Protein AF-A0AA86UU98-F1 (afdb_monomer)

Sequence (161 aa):
MKQIMFSNLSQLEKCIISNITTLQANIQSNMRTSETNILQRTQNDIYTMRSQIQRDIYRYEQQIRIINEQFACTRVAGYVFKEGKCEQQLCPVQGQFVINGVCQCVWLNAIVQNKTCACPSNARLLNSICVCVIEEQIIQNGVCECINGGVLQGNRCVPKP

Radius of gyration: 43.72 Å; Cα contacts (8 Å, |Δi|>4): 176; chains: 1; bounding box: 81×41×120 Å

Structure (mmCIF, N/CA/C/O backbone):
data_AF-A0AA86UU98-F1
#
_entry.id   AF-A0AA86UU98-F1
#
loop_
_atom_site.group_PDB
_atom_site.id
_atom_site.type_symbol
_atom_site.label_atom_id
_atom_site.label_alt_id
_atom_site.label_comp_id
_atom_site.label_asym_id
_atom_site.label_entity_id
_atom_site.label_seq_id
_atom_site.pdbx_PDB_ins_code
_atom_site.Cartn_x
_atom_site.Cartn_y
_atom_site.Cartn_z
_atom_site.occupancy
_atom_site.B_iso_or_equiv
_atom_site.auth_seq_id
_atom_site.auth_comp_id
_atom_site.auth_asym_id
_atom_site.auth_atom_id
_atom_site.pdbx_PDB_model_num
ATOM 1 N N . MET A 1 1 ? -46.248 18.620 87.247 1.00 60.59 1 MET A N 1
ATOM 2 C CA . MET A 1 1 ? -45.367 19.253 86.231 1.00 60.59 1 MET A CA 1
ATOM 3 C C . MET A 1 1 ? -44.276 18.334 85.672 1.00 60.59 1 MET A C 1
ATOM 5 O O . MET A 1 1 ? -44.165 18.280 84.457 1.00 60.59 1 MET A O 1
ATOM 9 N N . LYS A 1 2 ? -43.505 17.582 86.483 1.00 60.62 2 LYS A N 1
ATOM 10 C CA . LYS A 1 2 ? -42.419 16.704 85.976 1.00 60.62 2 LYS A CA 1
ATOM 11 C C . LYS A 1 2 ? -42.869 15.659 84.934 1.00 60.62 2 LYS A C 1
ATOM 13 O O . LYS A 1 2 ? -42.230 15.538 83.900 1.00 60.62 2 LYS A O 1
ATOM 18 N N . GLN A 1 3 ? -43.987 14.963 85.155 1.00 61.69 3 GLN A N 1
ATOM 19 C CA . GLN A 1 3 ? -44.476 13.897 84.258 1.00 61.69 3 GLN A CA 1
ATOM 20 C C . GLN A 1 3 ? -44.838 14.379 82.838 1.00 61.69 3 GLN A C 1
ATOM 22 O O . GLN A 1 3 ? -44.582 13.677 81.867 1.00 61.69 3 GLN A O 1
ATOM 27 N N . ILE A 1 4 ? -45.370 15.600 82.708 1.00 63.41 4 ILE A N 1
ATOM 28 C CA . ILE A 1 4 ? -45.754 16.186 81.413 1.00 63.41 4 ILE A CA 1
ATOM 29 C C . ILE A 1 4 ? -44.501 16.549 80.600 1.00 63.41 4 ILE A C 1
ATOM 31 O O . ILE A 1 4 ? -44.431 16.236 79.412 1.00 63.41 4 ILE A O 1
ATOM 35 N N . MET A 1 5 ? -43.475 17.115 81.252 1.00 61.44 5 MET A N 1
ATOM 36 C CA . MET A 1 5 ? -42.187 17.422 80.613 1.00 61.44 5 MET A CA 1
ATOM 37 C C . MET A 1 5 ? -41.482 16.169 80.078 1.00 61.44 5 MET A C 1
ATOM 39 O O . MET A 1 5 ? -40.996 16.197 78.952 1.00 61.44 5 MET A O 1
ATOM 43 N N . PHE A 1 6 ? -41.481 15.061 80.829 1.00 64.25 6 PHE A N 1
ATOM 44 C CA . PHE A 1 6 ? -40.899 13.795 80.360 1.00 64.25 6 PHE A CA 1
ATOM 45 C C . PHE A 1 6 ? -41.640 13.210 79.148 1.00 64.25 6 PHE A C 1
ATOM 47 O O . PHE A 1 6 ? -41.000 12.676 78.243 1.00 64.25 6 PHE A O 1
ATOM 54 N N . SER A 1 7 ? -42.970 13.345 79.083 1.00 73.38 7 SER A N 1
ATOM 55 C CA . SER A 1 7 ? -43.739 12.868 77.924 1.00 73.38 7 SER A CA 1
ATOM 56 C C . SER A 1 7 ? -43.444 13.672 76.650 1.00 73.38 7 SER A C 1
ATOM 58 O O . SER A 1 7 ? -43.268 13.086 75.584 1.00 73.38 7 SER A O 1
ATOM 60 N N . ASN A 1 8 ? -43.291 14.995 76.774 1.00 77.50 8 ASN A N 1
ATOM 61 C CA . ASN A 1 8 ? -42.980 15.875 75.646 1.00 77.50 8 ASN A CA 1
ATOM 62 C C . ASN A 1 8 ? -41.547 15.667 75.143 1.00 77.50 8 ASN A C 1
ATOM 64 O O . ASN A 1 8 ? -41.322 15.675 73.935 1.00 77.50 8 ASN A O 1
ATOM 68 N N . LEU A 1 9 ? -40.594 15.419 76.050 1.00 82.50 9 LEU A N 1
ATOM 69 C CA . LEU A 1 9 ? -39.217 15.085 75.679 1.00 82.50 9 LEU A CA 1
ATOM 70 C C . LEU A 1 9 ? -39.155 13.758 74.907 1.00 82.50 9 LEU A C 1
ATOM 72 O O . LEU A 1 9 ? -38.540 13.691 73.849 1.00 82.50 9 LEU A O 1
ATOM 76 N N . SER A 1 10 ? -39.873 12.733 75.381 1.00 84.44 10 SER A N 1
ATOM 77 C CA . SER A 1 10 ? -39.943 11.430 74.707 1.00 84.44 10 SER A CA 1
ATOM 78 C C . SER A 1 10 ? -40.604 11.516 73.326 1.00 84.44 10 SER A C 1
ATOM 80 O O . SER A 1 10 ? -40.177 10.842 72.388 1.00 84.44 10 SER A O 1
ATOM 82 N N . GLN A 1 11 ? -41.641 12.345 73.167 1.00 86.69 11 GLN A N 1
ATOM 83 C CA . GLN A 1 11 ? -42.243 12.572 71.850 1.00 86.69 11 GLN A CA 1
ATOM 84 C C . GLN A 1 11 ? -41.303 13.323 70.906 1.00 86.69 11 GLN A C 1
ATOM 86 O O . GLN A 1 11 ? -41.225 12.973 69.727 1.00 86.69 11 GLN A O 1
ATOM 91 N N . LEU A 1 12 ? -40.560 14.308 71.415 1.00 87.00 12 LEU A N 1
ATOM 92 C CA . LEU A 1 12 ? -39.572 15.036 70.628 1.00 87.00 12 LEU A CA 1
ATOM 93 C C . LEU A 1 12 ? -38.438 14.111 70.161 1.00 87.00 12 LEU A C 1
ATOM 95 O O . LEU A 1 12 ? -38.099 14.127 68.981 1.00 87.00 12 LEU A O 1
ATOM 99 N N . GLU A 1 13 ? -37.919 13.248 71.038 1.00 92.56 13 GLU A N 1
ATOM 100 C CA . GLU A 1 13 ? -36.921 12.231 70.678 1.00 92.56 13 GLU A CA 1
ATOM 101 C C . GLU A 1 13 ? -37.436 11.286 69.589 1.00 92.56 13 GLU A C 1
ATOM 103 O O . GLU A 1 13 ? -36.752 11.065 68.591 1.00 92.56 13 GLU A O 1
ATOM 108 N N . LYS A 1 14 ? -38.670 10.780 69.721 1.00 90.69 14 LYS A N 1
ATOM 109 C CA . LYS A 1 14 ? -39.289 9.921 68.695 1.00 90.69 14 LYS A CA 1
ATOM 110 C C . LYS A 1 14 ? -39.429 10.636 67.351 1.00 90.69 14 LYS A C 1
ATOM 112 O O . LYS A 1 14 ? -39.169 10.033 66.312 1.00 90.69 14 LYS A O 1
ATOM 117 N N . CYS A 1 15 ? -39.807 11.913 67.366 1.00 90.06 15 CYS A N 1
ATOM 118 C CA . CYS A 1 15 ? -39.947 12.725 66.159 1.00 90.06 15 CYS A CA 1
ATOM 119 C C . CYS A 1 15 ? -38.588 12.970 65.478 1.00 90.06 15 CYS A C 1
ATOM 121 O O . CYS A 1 15 ? -38.453 12.788 64.267 1.00 90.06 15 CYS A O 1
ATOM 123 N N . ILE A 1 16 ? -37.553 13.296 66.260 1.00 92.69 16 ILE A N 1
ATOM 124 C CA . ILE A 1 16 ? -36.185 13.488 65.760 1.00 92.69 16 ILE A CA 1
ATOM 125 C C . ILE A 1 16 ? -35.641 12.187 65.163 1.00 92.69 16 ILE A C 1
ATOM 127 O O . ILE A 1 16 ? -35.142 12.202 64.038 1.00 92.69 16 ILE A O 1
ATOM 131 N N . ILE A 1 17 ? -35.784 11.062 65.870 1.00 93.12 17 ILE A N 1
ATOM 132 C CA . ILE A 1 17 ? -35.339 9.750 65.382 1.00 93.12 17 ILE A CA 1
ATOM 133 C C . ILE A 1 17 ? -36.041 9.413 64.063 1.00 93.12 17 ILE A C 1
ATOM 135 O O . ILE A 1 17 ? -35.367 9.097 63.088 1.00 93.12 17 ILE A O 1
ATOM 139 N N . SER A 1 18 ? -37.367 9.573 63.992 1.00 93.56 18 SER A N 1
ATOM 140 C CA . SER A 1 18 ? -38.145 9.322 62.771 1.00 93.56 18 SER A CA 1
ATOM 141 C C . SER A 1 18 ? -37.658 10.153 61.576 1.00 93.56 18 SER A C 1
ATOM 143 O O . SER A 1 18 ? -37.504 9.633 60.465 1.00 93.56 18 SER A O 1
ATOM 145 N N . ASN A 1 19 ? -37.374 11.441 61.791 1.00 93.06 19 ASN A N 1
ATOM 146 C CA . ASN A 1 19 ? -36.879 12.329 60.737 1.00 93.06 19 ASN A CA 1
ATOM 147 C C . ASN A 1 19 ? -35.472 11.936 60.270 1.00 93.06 19 ASN A C 1
ATOM 149 O O . ASN A 1 19 ? -35.212 11.908 59.066 1.00 93.06 19 ASN A O 1
ATOM 153 N N . ILE A 1 20 ? -34.580 11.578 61.199 1.00 93.50 20 ILE A N 1
ATOM 154 C CA . ILE A 1 20 ? -33.226 11.106 60.876 1.00 93.50 20 ILE A CA 1
ATOM 155 C C . ILE A 1 20 ? -33.287 9.800 60.080 1.00 93.50 20 ILE A C 1
ATOM 157 O O . ILE A 1 20 ? -32.612 9.688 59.057 1.00 93.50 20 ILE A O 1
ATOM 161 N N . THR A 1 21 ? -34.120 8.838 60.487 1.00 93.88 21 THR A N 1
ATOM 162 C CA . THR A 1 21 ? -34.265 7.565 59.763 1.00 93.88 21 THR A CA 1
ATOM 163 C C . THR A 1 21 ? -34.792 7.787 58.345 1.00 93.88 21 THR A C 1
ATOM 165 O O . THR A 1 21 ? -34.291 7.185 57.396 1.00 93.88 21 THR A O 1
ATOM 168 N N . THR A 1 22 ? -35.744 8.707 58.173 1.00 92.88 22 THR A N 1
ATOM 169 C CA . THR A 1 22 ? -36.277 9.071 56.850 1.00 92.88 22 THR A CA 1
ATOM 170 C C . THR A 1 22 ? -35.208 9.725 55.969 1.00 92.88 22 THR A C 1
ATOM 172 O O . THR A 1 22 ? -35.046 9.358 54.804 1.00 92.88 22 THR A O 1
ATOM 175 N N . LEU A 1 23 ? -34.421 10.652 56.523 1.00 91.94 23 LEU A N 1
ATOM 176 C CA . LEU A 1 23 ? -33.296 11.278 55.818 1.00 91.94 23 LEU A CA 1
ATOM 177 C C . LEU A 1 23 ? -32.234 10.251 55.408 1.00 91.94 23 LEU A C 1
ATOM 179 O O . LEU A 1 23 ? -31.770 10.274 54.268 1.00 91.94 23 LEU A O 1
ATOM 183 N N . GLN A 1 24 ? -31.883 9.323 56.299 1.00 94.06 24 GLN A N 1
ATOM 184 C CA . GLN A 1 24 ? -30.933 8.249 56.004 1.00 94.06 24 GLN A CA 1
ATOM 185 C C . GLN A 1 24 ? -31.434 7.339 54.877 1.00 94.06 24 GLN A C 1
ATOM 187 O O . GLN A 1 24 ? -30.668 7.036 53.961 1.00 94.06 24 GLN A O 1
ATOM 192 N N . ALA A 1 25 ? -32.714 6.955 54.895 1.00 90.69 25 ALA A N 1
ATOM 193 C CA . ALA A 1 25 ? -33.316 6.152 53.832 1.00 90.69 25 ALA A CA 1
ATOM 194 C C . ALA A 1 25 ? -33.280 6.878 52.473 1.00 90.69 25 ALA A C 1
ATOM 196 O O . ALA A 1 25 ? -32.898 6.283 51.461 1.00 90.69 25 ALA A O 1
ATOM 197 N N . ASN A 1 26 ? -33.592 8.178 52.455 1.00 91.81 26 ASN A N 1
ATOM 198 C CA . ASN A 1 26 ? -33.550 8.994 51.240 1.00 91.81 26 ASN A CA 1
ATOM 199 C C . ASN A 1 26 ? -32.126 9.124 50.677 1.00 91.81 26 ASN A C 1
ATOM 201 O O . ASN A 1 26 ? -31.921 8.955 49.475 1.00 91.81 26 ASN A O 1
ATOM 205 N N . ILE A 1 27 ? -31.128 9.365 51.535 1.00 90.25 27 ILE A N 1
ATOM 206 C CA . ILE A 1 27 ? -29.717 9.442 51.124 1.00 90.25 27 ILE A CA 1
ATOM 207 C C . ILE A 1 27 ? -29.258 8.103 50.536 1.00 90.25 27 ILE A C 1
ATOM 209 O O . ILE A 1 27 ? -28.671 8.080 49.455 1.00 90.25 27 ILE A O 1
ATOM 213 N N . GLN A 1 28 ? -29.566 6.982 51.194 1.00 91.69 28 GLN A N 1
ATOM 214 C CA . GLN A 1 28 ? -29.197 5.653 50.698 1.00 91.69 28 GLN A CA 1
ATOM 215 C C . GLN A 1 28 ? -29.848 5.324 49.348 1.00 91.69 28 GLN A C 1
ATOM 217 O O . GLN A 1 28 ? -29.178 4.782 48.469 1.00 91.69 28 GLN A O 1
ATOM 222 N N . SER A 1 29 ? -31.124 5.673 49.161 1.00 91.94 29 SER A N 1
ATOM 223 C CA . SER A 1 29 ? -31.833 5.482 47.888 1.00 91.94 29 SER A CA 1
ATOM 224 C C . SER A 1 29 ? -31.201 6.295 46.750 1.00 91.94 29 SER A C 1
ATOM 226 O O . SER A 1 29 ? -30.914 5.761 45.672 1.00 91.94 29 SER A O 1
ATOM 228 N N . ASN A 1 30 ? -30.899 7.570 47.011 1.00 87.31 30 ASN A N 1
ATOM 229 C CA . ASN A 1 30 ? -30.276 8.457 46.030 1.00 87.31 30 ASN A CA 1
ATOM 230 C C . ASN A 1 30 ? -28.866 7.986 45.645 1.00 87.31 30 ASN A C 1
ATOM 232 O O . ASN A 1 30 ? -28.524 8.003 44.462 1.00 87.31 30 ASN A O 1
ATOM 236 N N . MET A 1 31 ? -28.069 7.509 46.610 1.00 87.50 31 MET A N 1
ATOM 237 C CA . MET A 1 31 ? -26.738 6.956 46.332 1.00 87.50 31 MET A CA 1
ATOM 238 C C . MET A 1 31 ? -26.812 5.710 45.441 1.00 87.50 31 MET A C 1
ATOM 240 O O . MET A 1 31 ? -26.149 5.680 44.407 1.00 87.50 31 MET A O 1
ATOM 244 N N . ARG A 1 32 ? -27.682 4.736 45.753 1.00 89.44 32 ARG A N 1
ATOM 245 C CA . ARG A 1 32 ? -27.859 3.531 44.911 1.00 89.44 32 ARG A CA 1
ATOM 246 C C . ARG A 1 32 ? -28.331 3.872 43.496 1.00 89.44 32 ARG A C 1
ATOM 248 O O . ARG A 1 32 ? -27.887 3.271 42.520 1.00 89.44 32 ARG A O 1
ATOM 255 N N . THR A 1 33 ? -29.228 4.849 43.372 1.00 89.25 33 THR A N 1
ATOM 256 C CA . THR A 1 33 ? -29.724 5.314 42.067 1.00 89.25 33 THR A CA 1
ATOM 257 C C . THR A 1 33 ? -28.612 5.991 41.262 1.00 89.25 33 THR A C 1
ATOM 259 O O . THR A 1 33 ? -28.488 5.783 40.057 1.00 89.25 33 THR A O 1
ATOM 262 N N . SER A 1 34 ? -27.760 6.778 41.919 1.00 90.56 34 SER A N 1
ATOM 263 C CA . SER A 1 34 ? -26.593 7.388 41.277 1.00 90.56 34 SER A CA 1
ATOM 264 C C . SER A 1 34 ? -25.598 6.330 40.786 1.00 90.56 34 SER A C 1
ATOM 266 O O . SER A 1 34 ? -25.206 6.352 39.619 1.00 90.56 34 SER A O 1
ATOM 268 N N . GLU A 1 35 ? -25.252 5.355 41.633 1.00 92.88 35 GLU A N 1
ATOM 269 C CA . GLU A 1 35 ? -24.339 4.257 41.282 1.00 92.88 35 GLU A CA 1
ATOM 270 C C . GLU A 1 35 ? -24.853 3.442 40.093 1.00 92.88 35 GLU A C 1
ATOM 272 O O . GLU A 1 35 ? -24.117 3.208 39.136 1.00 92.88 35 GLU A O 1
ATOM 277 N N . THR A 1 36 ? -26.132 3.061 40.107 1.00 90.62 36 THR A N 1
ATOM 278 C CA . THR A 1 36 ? -26.747 2.311 39.000 1.00 90.62 36 THR A CA 1
ATOM 279 C C . THR A 1 36 ? -26.761 3.109 37.698 1.00 90.62 36 THR A C 1
ATOM 281 O O . THR A 1 36 ? -26.439 2.557 36.647 1.00 90.62 36 THR A O 1
ATOM 284 N N . ASN A 1 37 ? -27.036 4.416 37.746 1.00 93.06 37 ASN A 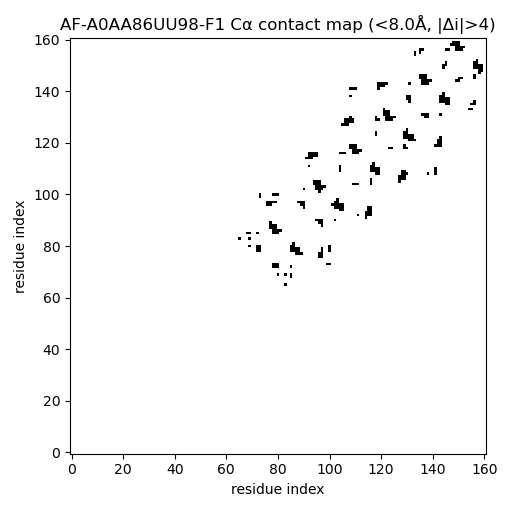N 1
ATOM 285 C CA . ASN A 1 37 ? -26.969 5.281 36.566 1.00 93.06 37 ASN A CA 1
ATOM 286 C C . ASN A 1 37 ? -25.545 5.397 35.996 1.00 93.06 37 ASN A C 1
ATOM 288 O O . ASN A 1 37 ? -25.369 5.363 34.775 1.00 93.06 37 ASN A O 1
ATOM 292 N N . ILE A 1 38 ? -24.528 5.525 36.854 1.00 93.75 38 ILE A N 1
ATOM 293 C CA . ILE A 1 38 ? -23.117 5.579 36.434 1.00 93.75 38 ILE A CA 1
ATOM 294 C C . ILE A 1 38 ? -22.690 4.243 35.821 1.00 93.75 38 ILE A C 1
ATOM 296 O O . ILE A 1 38 ? -22.068 4.232 34.754 1.00 93.75 38 ILE A O 1
ATOM 300 N N . LEU A 1 39 ? -23.058 3.125 36.453 1.00 93.69 39 LEU A N 1
ATOM 301 C CA . LEU A 1 39 ? -22.777 1.784 35.942 1.00 93.69 39 LEU A CA 1
ATOM 302 C C . LEU A 1 39 ? -23.427 1.575 34.575 1.00 93.69 39 LEU A C 1
ATOM 304 O O . LEU A 1 39 ? -22.751 1.144 33.646 1.00 93.69 39 LEU A O 1
ATOM 308 N N . GLN A 1 40 ? -24.694 1.960 34.414 1.00 94.12 40 GLN A N 1
ATOM 309 C CA . GLN A 1 40 ? -25.408 1.805 33.149 1.00 94.12 40 GLN A CA 1
ATOM 310 C C . GLN A 1 40 ? -24.774 2.628 32.018 1.00 94.12 40 GLN A C 1
ATOM 312 O O . GLN A 1 40 ? -24.624 2.128 30.903 1.00 94.12 40 GLN A O 1
ATOM 317 N N . ARG A 1 41 ? -24.367 3.876 32.292 1.00 94.94 41 ARG A N 1
ATOM 318 C CA . ARG A 1 41 ? -23.659 4.718 31.308 1.00 94.94 41 ARG A CA 1
ATOM 319 C C . ARG A 1 41 ? -22.322 4.104 30.917 1.00 94.94 41 ARG A C 1
ATOM 321 O O . ARG A 1 41 ? -22.083 3.884 29.737 1.00 94.94 41 ARG A O 1
ATOM 328 N N . THR A 1 42 ? -21.519 3.728 31.910 1.00 92.88 42 THR A N 1
ATOM 329 C CA . THR A 1 42 ? -20.224 3.069 31.691 1.00 92.88 42 THR A CA 1
ATOM 330 C C . THR A 1 42 ? -20.383 1.792 30.864 1.00 92.88 42 THR A C 1
ATOM 332 O O . THR A 1 42 ? -19.624 1.554 29.929 1.00 92.88 42 THR A O 1
ATOM 335 N N . GLN A 1 43 ? -21.402 0.983 31.159 1.00 96.25 43 GLN A N 1
ATOM 336 C CA . GLN A 1 43 ? -21.697 -0.239 30.419 1.00 96.25 43 GLN A CA 1
ATOM 337 C C . GLN A 1 43 ? -22.034 0.062 28.947 1.00 96.25 43 GLN A C 1
ATOM 339 O O . GLN A 1 43 ? -21.498 -0.587 28.048 1.00 96.25 43 GLN A O 1
ATOM 344 N N . ASN A 1 44 ? -22.884 1.061 28.690 1.00 94.81 44 ASN A N 1
ATOM 345 C CA . ASN A 1 44 ? -23.24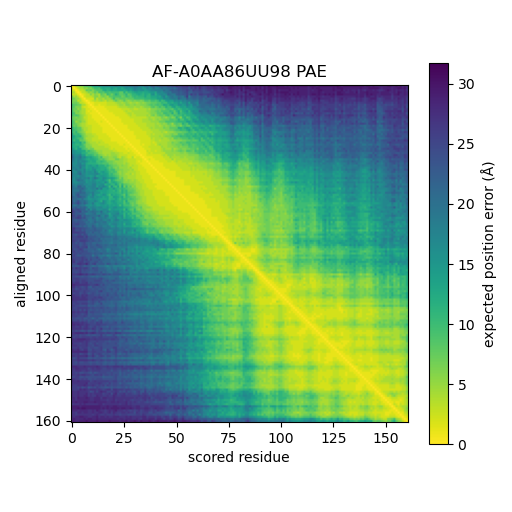4 1.486 27.334 1.00 94.81 44 ASN A CA 1
ATOM 346 C C . ASN A 1 44 ? -22.032 2.016 26.553 1.00 94.81 44 ASN A C 1
ATOM 348 O O . ASN A 1 44 ? -21.866 1.684 25.374 1.00 94.81 44 ASN A O 1
ATOM 352 N N . ASP A 1 45 ? -21.161 2.781 27.209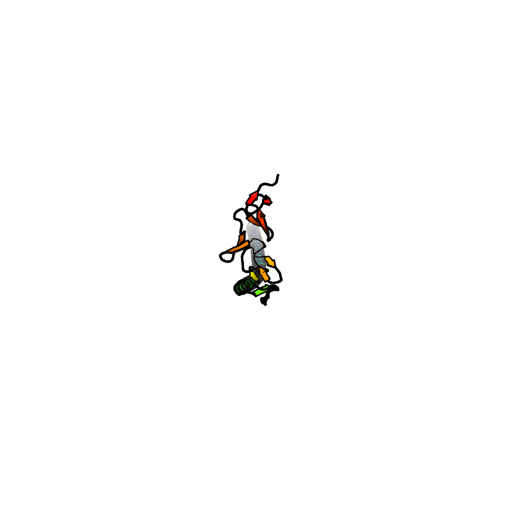 1.00 96.19 45 ASP A N 1
ATOM 353 C CA . ASP A 1 45 ? -19.923 3.280 26.609 1.00 96.19 45 ASP A CA 1
ATOM 354 C C . ASP A 1 45 ? -18.987 2.117 26.260 1.00 96.19 45 ASP A C 1
ATOM 356 O O . ASP A 1 45 ? -18.471 2.051 25.144 1.00 96.19 45 ASP A O 1
ATOM 360 N N . ILE A 1 46 ? -18.834 1.137 27.158 1.00 95.19 46 ILE A N 1
ATOM 361 C CA . ILE A 1 46 ? -18.051 -0.083 26.908 1.00 95.19 46 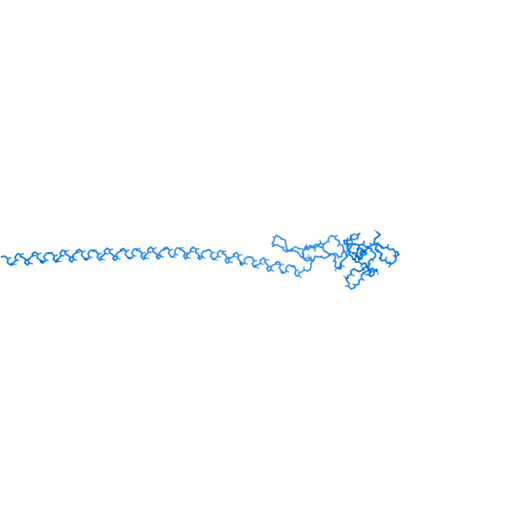ILE A CA 1
ATOM 362 C C . ILE A 1 46 ? -18.605 -0.868 25.717 1.00 95.19 46 ILE A C 1
ATOM 364 O O . ILE A 1 46 ? -17.827 -1.301 24.863 1.00 95.19 46 ILE A O 1
ATOM 368 N N . TYR A 1 47 ? -19.924 -1.052 25.622 1.00 95.44 47 TYR A N 1
ATOM 369 C CA . TYR A 1 47 ? -20.531 -1.733 24.475 1.00 95.44 47 TYR A CA 1
ATOM 370 C C . TYR A 1 47 ? -20.278 -0.979 23.169 1.00 95.44 47 TYR A C 1
ATOM 372 O O . TYR A 1 47 ? -19.903 -1.590 22.163 1.00 95.44 47 TYR A O 1
ATOM 380 N N . THR A 1 48 ? -20.420 0.345 23.195 1.00 95.44 48 THR A N 1
ATOM 381 C CA . THR A 1 48 ? -20.178 1.200 22.029 1.00 95.44 48 THR A CA 1
ATOM 382 C C . THR A 1 48 ? -18.719 1.110 21.588 1.00 95.44 48 THR A C 1
ATOM 384 O O . THR A 1 48 ? -18.454 0.801 20.421 1.00 95.44 48 THR A O 1
ATOM 387 N N . MET A 1 49 ? -17.777 1.264 22.523 1.00 93.50 49 MET A N 1
ATOM 388 C CA . MET A 1 49 ? -16.338 1.129 22.277 1.00 93.50 49 MET A CA 1
ATOM 389 C C . MET A 1 49 ? -15.982 -0.256 21.735 1.00 93.50 49 MET A C 1
ATOM 391 O O . MET A 1 49 ? -15.266 -0.357 20.741 1.00 93.50 49 MET A O 1
ATOM 395 N N . ARG A 1 50 ? -16.526 -1.329 22.320 1.00 96.19 50 ARG A N 1
ATOM 396 C CA . ARG A 1 50 ? -16.300 -2.700 21.839 1.00 96.19 50 ARG A CA 1
ATOM 397 C C . ARG A 1 50 ? -16.759 -2.869 20.393 1.00 96.19 50 ARG A C 1
ATOM 399 O O . ARG A 1 50 ? -16.021 -3.437 19.592 1.00 96.19 50 ARG A O 1
ATOM 406 N N . SER A 1 51 ? -17.941 -2.356 20.051 1.00 94.25 51 SER A N 1
ATOM 407 C CA . SER A 1 51 ? -18.460 -2.436 18.681 1.00 94.25 51 SER A CA 1
ATOM 408 C C . SER A 1 51 ? -17.582 -1.671 17.683 1.00 94.25 51 SER A C 1
ATOM 410 O O . SER A 1 51 ? -17.385 -2.129 16.559 1.00 94.25 51 SER A O 1
ATOM 412 N N . GLN A 1 52 ? -17.032 -0.524 18.094 1.00 96.25 52 GLN A N 1
ATOM 413 C CA . GLN A 1 52 ? -16.140 0.280 17.263 1.00 96.25 52 GLN A CA 1
ATOM 414 C C . GLN A 1 52 ? -14.813 -0.443 17.031 1.00 96.25 52 GLN A C 1
ATOM 416 O O . GLN A 1 52 ? -14.416 -0.622 15.884 1.00 96.25 52 GLN A O 1
ATOM 421 N N . ILE A 1 53 ? -14.199 -0.957 18.099 1.00 95.25 53 ILE A N 1
ATOM 422 C CA . ILE A 1 53 ? -12.959 -1.737 18.020 1.00 95.25 53 ILE A CA 1
ATOM 423 C C . ILE A 1 53 ? -13.132 -2.944 17.092 1.00 95.25 53 ILE A C 1
ATOM 425 O O . ILE A 1 53 ? -12.268 -3.199 16.261 1.00 95.25 53 ILE A O 1
ATOM 429 N N . GLN A 1 54 ? -14.253 -3.665 17.174 1.00 96.81 54 GLN A N 1
ATOM 430 C CA . GLN A 1 54 ? -14.517 -4.802 16.284 1.00 96.81 54 GLN A CA 1
ATOM 431 C C . GLN A 1 54 ? -14.603 -4.394 14.807 1.00 96.81 54 GLN A C 1
ATOM 433 O O . GLN A 1 54 ? -14.052 -5.090 13.953 1.00 96.81 54 GLN A O 1
ATOM 438 N N . ARG A 1 55 ? -15.254 -3.264 14.494 1.00 96.88 55 ARG A N 1
ATOM 439 C CA . ARG A 1 55 ? -15.293 -2.731 13.120 1.00 96.88 55 ARG A CA 1
ATOM 440 C C . ARG A 1 55 ? -13.902 -2.352 12.623 1.00 96.88 55 ARG A C 1
ATOM 442 O O . ARG A 1 55 ? -13.566 -2.649 11.477 1.00 96.88 55 ARG A O 1
ATOM 449 N N . ASP A 1 56 ? -13.102 -1.729 13.480 1.00 96.12 56 ASP A N 1
ATOM 450 C CA . ASP A 1 56 ? -11.751 -1.300 13.128 1.00 96.12 56 ASP A CA 1
ATOM 451 C C . ASP A 1 56 ? -10.822 -2.500 12.914 1.00 96.12 56 ASP A C 1
ATOM 453 O O . ASP A 1 56 ? -10.119 -2.539 11.906 1.00 96.12 56 ASP A O 1
ATOM 457 N N . ILE A 1 57 ? -10.884 -3.520 13.778 1.00 97.06 57 ILE A N 1
ATOM 458 C CA . ILE A 1 57 ? -10.153 -4.786 13.600 1.00 97.06 57 ILE A CA 1
ATOM 459 C C . ILE A 1 57 ? -10.488 -5.404 12.243 1.00 97.06 57 ILE A C 1
ATOM 461 O O . ILE A 1 57 ? -9.580 -5.657 11.456 1.00 97.06 57 ILE A O 1
ATOM 465 N N . TYR A 1 58 ? -11.776 -5.570 11.930 1.00 96.56 58 TYR A N 1
ATOM 466 C CA . TYR A 1 58 ? -12.190 -6.137 10.647 1.00 96.56 58 TYR A CA 1
ATOM 467 C C . TYR A 1 58 ? -11.648 -5.323 9.464 1.00 96.56 58 TYR A C 1
ATOM 469 O O . TYR A 1 58 ? -11.142 -5.880 8.490 1.00 96.56 58 TYR A O 1
ATOM 477 N N . ARG A 1 59 ? -11.699 -3.988 9.550 1.00 96.06 59 ARG A N 1
ATOM 478 C CA . ARG A 1 59 ? -11.149 -3.109 8.511 1.00 96.06 59 ARG A CA 1
ATOM 479 C C . ARG A 1 59 ? -9.643 -3.314 8.334 1.00 96.06 59 ARG A C 1
ATOM 481 O O . ARG A 1 59 ? -9.184 -3.396 7.194 1.00 96.06 59 ARG A O 1
ATOM 488 N N . TYR A 1 60 ? -8.888 -3.410 9.426 1.00 94.25 60 TYR A N 1
ATOM 489 C CA . TYR A 1 60 ? -7.446 -3.653 9.373 1.00 94.25 60 TYR A CA 1
ATOM 490 C C . TYR A 1 60 ? -7.113 -5.034 8.812 1.00 94.25 60 TYR A C 1
ATOM 492 O O . TYR A 1 60 ? -6.216 -5.141 7.979 1.00 94.25 60 TYR A O 1
ATOM 500 N N . GLU A 1 61 ? -7.856 -6.075 9.185 1.00 94.94 61 GLU A N 1
ATOM 501 C CA . GLU A 1 61 ? -7.686 -7.419 8.622 1.00 94.94 61 GLU A CA 1
ATOM 502 C C . GLU A 1 61 ? -7.872 -7.419 7.100 1.00 94.94 61 GLU A C 1
ATOM 504 O O . GLU A 1 61 ? -7.046 -7.978 6.374 1.00 94.94 61 GLU A O 1
ATOM 509 N N . GLN A 1 62 ? -8.900 -6.727 6.593 1.00 92.69 62 GLN A N 1
ATOM 510 C CA . GLN A 1 62 ? -9.105 -6.589 5.147 1.00 92.69 62 GLN A CA 1
ATOM 511 C C . GLN A 1 62 ? -7.974 -5.802 4.472 1.00 92.69 62 GLN A C 1
ATOM 513 O O . GLN A 1 62 ? -7.516 -6.188 3.397 1.00 92.69 62 GLN A O 1
ATOM 518 N N . GLN A 1 63 ? -7.484 -4.726 5.093 1.00 92.62 63 GLN A N 1
ATOM 519 C CA . GLN A 1 63 ? -6.350 -3.964 4.560 1.00 92.62 63 GLN A CA 1
ATOM 520 C C . GLN A 1 63 ? -5.077 -4.809 4.488 1.00 92.62 63 GLN A C 1
ATOM 522 O O . GLN A 1 63 ? -4.414 -4.825 3.453 1.00 92.62 63 GLN A O 1
ATOM 527 N N . ILE A 1 64 ? -4.759 -5.546 5.555 1.00 92.56 64 ILE A N 1
ATOM 528 C CA . ILE A 1 64 ? -3.601 -6.447 5.602 1.00 92.56 64 ILE A CA 1
ATOM 529 C C . ILE A 1 64 ? -3.717 -7.513 4.512 1.00 92.56 64 ILE A C 1
ATOM 531 O O . ILE A 1 64 ? -2.738 -7.787 3.817 1.00 92.56 64 ILE A O 1
ATOM 535 N N . ARG A 1 65 ? -4.911 -8.083 4.314 1.00 90.25 65 ARG A N 1
ATOM 536 C CA . ARG A 1 65 ? -5.157 -9.049 3.240 1.00 90.25 65 ARG A CA 1
ATOM 537 C C . ARG A 1 65 ? -4.850 -8.456 1.861 1.00 90.25 65 ARG A C 1
ATOM 539 O O . ARG A 1 65 ? -4.096 -9.067 1.110 1.00 90.25 65 ARG A O 1
ATOM 546 N N . ILE A 1 66 ? -5.380 -7.271 1.553 1.00 89.12 66 ILE A N 1
ATOM 547 C CA . ILE A 1 66 ? -5.141 -6.584 0.271 1.00 89.12 66 ILE A CA 1
ATOM 548 C C . ILE A 1 66 ? -3.650 -6.296 0.075 1.00 89.12 66 ILE A C 1
ATOM 550 O O . ILE A 1 66 ? -3.113 -6.540 -1.001 1.00 89.12 66 ILE A O 1
ATOM 554 N N . ILE A 1 67 ? -2.967 -5.818 1.117 1.00 89.44 67 ILE A N 1
ATOM 555 C CA . ILE A 1 67 ? -1.526 -5.545 1.077 1.00 89.44 67 ILE A CA 1
ATOM 556 C C . ILE A 1 67 ? -0.745 -6.829 0.769 1.00 89.44 67 ILE A C 1
ATOM 558 O O . ILE A 1 67 ? 0.126 -6.830 -0.102 1.00 89.44 67 ILE A O 1
ATOM 562 N N . ASN A 1 68 ? -1.073 -7.937 1.435 1.00 88.31 68 ASN A N 1
ATOM 563 C CA . ASN A 1 68 ? -0.425 -9.225 1.197 1.00 88.31 68 ASN A CA 1
ATOM 564 C C . ASN A 1 68 ? -0.673 -9.740 -0.227 1.00 88.31 68 ASN A C 1
ATOM 566 O O . ASN A 1 68 ? 0.262 -10.213 -0.874 1.00 88.31 68 ASN A O 1
ATOM 570 N N . GLU A 1 69 ? -1.901 -9.614 -0.734 1.00 86.69 69 GLU A N 1
ATOM 571 C CA . GLU A 1 69 ? -2.242 -9.969 -2.115 1.00 86.69 69 GLU A CA 1
ATOM 572 C C . GLU A 1 69 ? -1.471 -9.097 -3.119 1.00 86.69 69 GLU A C 1
ATOM 574 O O . GLU A 1 69 ? -0.888 -9.626 -4.066 1.00 86.69 69 GLU A O 1
ATOM 579 N N . GLN A 1 70 ? -1.363 -7.789 -2.877 1.00 87.19 70 GLN A N 1
ATOM 580 C CA . GLN A 1 70 ? -0.576 -6.873 -3.703 1.00 87.19 70 GLN A CA 1
ATOM 581 C C . GLN A 1 70 ? 0.913 -7.248 -3.726 1.00 87.19 70 GLN A C 1
ATOM 583 O O . GLN A 1 70 ? 1.517 -7.287 -4.801 1.00 87.19 70 GLN A O 1
ATOM 588 N N . PHE A 1 71 ? 1.511 -7.558 -2.571 1.00 86.38 71 PHE A N 1
ATOM 589 C CA . PHE A 1 71 ? 2.906 -8.005 -2.494 1.00 86.38 71 PHE A CA 1
ATOM 590 C C . PHE A 1 71 ? 3.133 -9.357 -3.172 1.00 86.38 71 PHE A C 1
ATOM 592 O O . PHE A 1 71 ? 4.164 -9.552 -3.815 1.00 86.38 71 PHE A O 1
ATOM 599 N N . ALA A 1 72 ? 2.197 -10.297 -3.041 1.00 84.88 72 ALA A N 1
ATOM 600 C CA . ALA A 1 72 ? 2.268 -11.566 -3.759 1.00 84.88 72 ALA A CA 1
ATOM 601 C C . ALA A 1 72 ? 2.203 -11.338 -5.279 1.00 84.88 72 ALA A C 1
ATOM 603 O O . ALA A 1 72 ? 2.971 -11.944 -6.024 1.00 84.88 72 ALA A O 1
ATOM 604 N N . CYS A 1 73 ? 1.356 -10.404 -5.720 1.00 85.25 73 CYS A N 1
ATOM 605 C CA . CYS A 1 73 ? 1.192 -10.024 -7.120 1.00 85.25 73 CYS A CA 1
ATOM 606 C C . CYS A 1 73 ? 2.488 -9.537 -7.765 1.00 85.25 73 CYS A C 1
ATOM 608 O O . CYS A 1 73 ? 2.889 -10.013 -8.824 1.00 85.25 73 CYS A O 1
ATOM 610 N N . THR A 1 74 ? 3.159 -8.589 -7.110 1.00 77.06 74 THR A N 1
ATOM 611 C CA . THR A 1 74 ? 4.348 -7.925 -7.659 1.00 77.06 74 THR A CA 1
ATOM 612 C C . THR A 1 74 ? 5.587 -8.816 -7.655 1.00 77.06 74 THR A C 1
ATOM 614 O O . THR A 1 74 ? 6.568 -8.492 -8.321 1.00 77.06 74 THR A O 1
ATOM 617 N N . ARG A 1 75 ? 5.553 -9.955 -6.949 1.00 80.81 75 ARG A N 1
ATOM 618 C CA . ARG A 1 75 ? 6.606 -10.982 -7.005 1.00 80.81 75 ARG A CA 1
ATOM 619 C C . ARG A 1 75 ? 6.535 -11.855 -8.256 1.00 80.81 75 ARG A C 1
ATOM 621 O O . ARG A 1 75 ? 7.522 -12.516 -8.572 1.00 80.81 75 ARG A O 1
ATOM 628 N N . VAL A 1 76 ? 5.403 -11.878 -8.960 1.00 79.12 76 VAL A N 1
ATOM 629 C CA . VAL A 1 76 ? 5.261 -12.632 -10.208 1.00 79.12 76 VAL A CA 1
ATOM 630 C C . VAL A 1 76 ? 5.564 -11.703 -11.380 1.00 79.12 76 VAL A C 1
ATOM 632 O O . VAL A 1 76 ? 4.895 -10.691 -11.586 1.00 79.12 76 VAL A O 1
ATOM 635 N N . ALA A 1 77 ? 6.586 -12.044 -12.165 1.00 73.44 77 ALA A N 1
ATOM 636 C CA . ALA A 1 77 ? 6.968 -11.251 -13.328 1.00 73.44 77 ALA A CA 1
ATOM 637 C C . ALA A 1 77 ? 5.794 -11.121 -14.314 1.00 73.44 77 ALA A C 1
ATOM 639 O O . ALA A 1 77 ? 5.159 -12.111 -14.678 1.00 73.44 77 ALA A O 1
ATOM 640 N N . GLY A 1 78 ? 5.517 -9.892 -14.758 1.00 77.56 78 GLY A N 1
ATOM 641 C CA . GLY A 1 78 ? 4.435 -9.610 -15.704 1.00 77.56 78 GLY A CA 1
ATOM 642 C C . GLY A 1 78 ? 3.041 -9.473 -15.083 1.00 77.56 78 GLY A C 1
ATOM 643 O O . GLY A 1 78 ? 2.083 -9.341 -15.837 1.00 77.56 78 GLY A O 1
ATOM 644 N N . TYR A 1 79 ? 2.902 -9.473 -13.754 1.00 84.19 79 TYR A N 1
ATOM 645 C CA . TYR A 1 79 ? 1.624 -9.222 -13.078 1.00 84.19 79 TYR A CA 1
ATOM 646 C C . TYR A 1 79 ? 1.591 -7.851 -12.398 1.00 84.19 79 TYR A C 1
ATOM 648 O O . TYR A 1 79 ? 2.604 -7.340 -11.916 1.00 84.19 79 TYR A O 1
ATOM 656 N N . VAL A 1 80 ? 0.401 -7.253 -12.358 1.00 85.12 80 VAL A N 1
ATOM 657 C CA . VAL A 1 80 ? 0.115 -5.995 -11.661 1.00 85.12 80 VAL A CA 1
ATOM 658 C C . VAL A 1 80 ? -1.121 -6.144 -10.789 1.00 85.12 80 VAL A C 1
ATOM 660 O O . VAL A 1 80 ? -2.065 -6.845 -11.147 1.00 85.12 80 VAL A O 1
ATOM 663 N N . PHE A 1 81 ? -1.122 -5.457 -9.648 1.00 86.38 81 PHE A N 1
ATOM 664 C CA . PHE A 1 81 ? -2.292 -5.375 -8.785 1.00 86.38 81 PHE A CA 1
ATOM 665 C C . PHE A 1 81 ? -3.117 -4.141 -9.159 1.00 86.38 81 PHE A C 1
ATOM 667 O O . PHE A 1 81 ? -2.652 -3.012 -8.981 1.00 86.38 81 PHE A O 1
ATOM 674 N N . LYS A 1 82 ? -4.322 -4.346 -9.693 1.00 84.56 82 LYS A N 1
ATOM 675 C CA . LYS A 1 82 ? -5.263 -3.286 -10.083 1.00 84.56 82 LYS A CA 1
ATOM 676 C C . LYS A 1 82 ? -6.640 -3.605 -9.521 1.00 84.56 82 LYS A C 1
ATOM 678 O O . LYS A 1 82 ? -7.087 -4.741 -9.590 1.00 84.56 82 LYS A O 1
ATOM 683 N N . GLU A 1 83 ? -7.282 -2.605 -8.920 1.00 84.56 83 GLU A N 1
ATOM 684 C CA . GLU A 1 83 ? -8.665 -2.704 -8.419 1.00 84.56 83 GLU A CA 1
ATOM 685 C C . GLU A 1 83 ? -8.939 -3.930 -7.521 1.00 84.56 83 GLU A C 1
ATOM 687 O O . GLU A 1 83 ? -10.010 -4.531 -7.559 1.00 84.56 83 GLU A O 1
ATOM 692 N N . GLY A 1 84 ? -7.963 -4.326 -6.697 1.00 82.12 84 GLY A N 1
ATOM 693 C CA . GLY A 1 84 ? -8.112 -5.483 -5.810 1.00 82.12 84 GLY A CA 1
ATOM 694 C C . GLY A 1 84 ? -7.871 -6.841 -6.478 1.00 82.12 84 GLY A C 1
ATOM 695 O O . GLY A 1 84 ? -8.197 -7.866 -5.884 1.00 82.12 84 GLY A O 1
ATOM 696 N N . LYS A 1 85 ? -7.337 -6.877 -7.704 1.00 85.50 85 LYS A N 1
ATOM 697 C CA . LYS A 1 85 ? -7.069 -8.108 -8.456 1.00 85.50 85 LYS A CA 1
ATOM 698 C C . LYS A 1 85 ? -5.657 -8.129 -9.024 1.00 85.50 85 LYS A C 1
ATOM 700 O O . LYS A 1 85 ? -5.090 -7.099 -9.380 1.00 85.50 85 LYS A O 1
ATOM 705 N N . CYS A 1 86 ? -5.114 -9.337 -9.136 1.00 86.00 86 CYS A N 1
ATOM 706 C CA . CYS A 1 86 ? -3.901 -9.592 -9.898 1.00 86.00 86 CYS A CA 1
ATOM 707 C C . CYS A 1 86 ? -4.232 -9.858 -11.354 1.00 86.00 86 CYS A C 1
ATOM 709 O O . CYS A 1 86 ? -4.926 -10.824 -11.672 1.00 86.00 86 CYS A O 1
ATOM 711 N N . GLU A 1 87 ? -3.677 -9.036 -12.229 1.00 86.81 87 GLU A N 1
ATOM 712 C CA . GLU A 1 87 ? -3.862 -9.155 -13.666 1.00 86.81 87 GLU A CA 1
ATOM 713 C C . GLU A 1 87 ? -2.510 -9.302 -14.344 1.00 86.81 87 GLU A C 1
ATOM 715 O O . GLU A 1 87 ? -1.532 -8.646 -13.976 1.00 86.81 87 GLU A O 1
ATOM 720 N N . GLN A 1 88 ? -2.456 -10.169 -15.352 1.00 85.94 88 GLN A N 1
ATOM 721 C CA . GLN A 1 88 ? -1.290 -10.248 -16.211 1.00 85.94 88 GLN A CA 1
ATOM 722 C C . GLN A 1 88 ? -1.258 -8.996 -17.088 1.00 85.94 88 GLN A C 1
ATOM 724 O O . GLN A 1 88 ? -2.175 -8.743 -17.869 1.00 85.94 88 GLN A O 1
ATOM 729 N N . GLN A 1 89 ? -0.190 -8.217 -16.978 1.00 85.38 89 GLN A N 1
ATOM 730 C CA . GLN A 1 89 ? 0.053 -7.075 -17.838 1.00 85.38 89 GLN A CA 1
ATOM 731 C C . GLN A 1 89 ? 1.098 -7.452 -18.884 1.00 85.38 89 GLN A C 1
ATOM 733 O O . GLN A 1 89 ? 2.291 -7.578 -18.609 1.00 85.38 89 GLN A O 1
ATOM 738 N N . LEU A 1 90 ? 0.621 -7.605 -20.115 1.00 84.12 90 LEU A N 1
ATOM 739 C CA . LEU A 1 90 ? 1.466 -7.732 -21.293 1.00 84.12 90 LEU A CA 1
ATOM 740 C C . LEU A 1 90 ? 1.952 -6.342 -21.699 1.00 84.12 90 LEU A C 1
ATOM 742 O O . LEU A 1 90 ? 1.153 -5.421 -21.881 1.00 84.12 90 LEU A O 1
ATOM 746 N N . CYS A 1 91 ? 3.265 -6.186 -21.839 1.00 86.25 91 CYS A N 1
ATOM 747 C CA . CYS A 1 91 ? 3.829 -4.944 -22.340 1.00 86.25 91 CYS A CA 1
ATOM 748 C C . CYS A 1 91 ? 3.733 -4.890 -23.873 1.00 86.25 91 CYS A C 1
ATOM 750 O O . CYS A 1 91 ? 3.989 -5.895 -24.536 1.00 86.25 91 CYS A O 1
ATOM 752 N N . PRO A 1 92 ? 3.369 -3.732 -24.454 1.00 86.56 92 PRO A N 1
ATOM 753 C CA . PRO A 1 92 ? 3.081 -3.616 -25.886 1.00 86.56 92 PRO A CA 1
ATOM 754 C C . PRO A 1 92 ? 4.332 -3.686 -26.776 1.00 86.56 92 PRO A C 1
ATOM 756 O O . PRO A 1 92 ? 4.218 -3.838 -27.991 1.00 86.56 92 PRO A O 1
ATOM 759 N N . VAL A 1 93 ? 5.519 -3.532 -26.187 1.00 87.62 93 VAL A N 1
ATOM 760 C CA . VAL A 1 93 ? 6.812 -3.469 -26.875 1.00 87.62 93 VAL A CA 1
ATOM 761 C C . VAL A 1 93 ? 7.628 -4.707 -26.527 1.00 87.62 93 VAL A C 1
ATOM 763 O O . VAL A 1 93 ? 7.714 -5.110 -25.365 1.00 87.62 93 VAL A O 1
ATOM 766 N N . GLN A 1 94 ? 8.283 -5.286 -27.530 1.00 82.62 94 GLN A N 1
ATOM 767 C CA . GLN A 1 94 ? 9.148 -6.441 -27.331 1.00 82.62 94 GLN A CA 1
ATOM 768 C C . GLN A 1 94 ? 10.363 -6.075 -26.462 1.00 82.62 94 GLN A C 1
ATOM 770 O O . GLN A 1 94 ? 11.026 -5.063 -26.684 1.00 82.62 94 GLN A O 1
ATOM 775 N N . GLY A 1 95 ? 10.660 -6.910 -25.464 1.00 84.00 95 GLY A N 1
ATOM 776 C CA . GLY A 1 95 ? 11.755 -6.671 -24.515 1.00 84.00 95 GLY A CA 1
ATOM 777 C C . GLY A 1 95 ? 11.395 -5.746 -23.346 1.00 84.00 95 GLY A C 1
ATOM 778 O O . GLY A 1 95 ? 12.266 -5.452 -22.522 1.00 84.00 95 GLY A O 1
ATOM 779 N N . GLN A 1 96 ? 10.133 -5.309 -23.244 1.00 88.75 96 GLN A N 1
ATOM 780 C CA . GLN A 1 96 ? 9.614 -4.689 -22.029 1.00 88.75 96 GLN A CA 1
ATOM 781 C C . GLN A 1 96 ? 9.101 -5.729 -21.037 1.00 88.75 96 GLN A C 1
ATOM 783 O O . GLN A 1 96 ? 8.490 -6.729 -21.414 1.00 88.75 96 GLN A O 1
ATOM 788 N N . PHE A 1 97 ? 9.287 -5.427 -19.758 1.00 85.12 97 PHE A N 1
ATOM 789 C CA . PHE A 1 97 ? 8.729 -6.174 -18.642 1.00 85.12 97 PHE A CA 1
ATOM 790 C C . PHE A 1 97 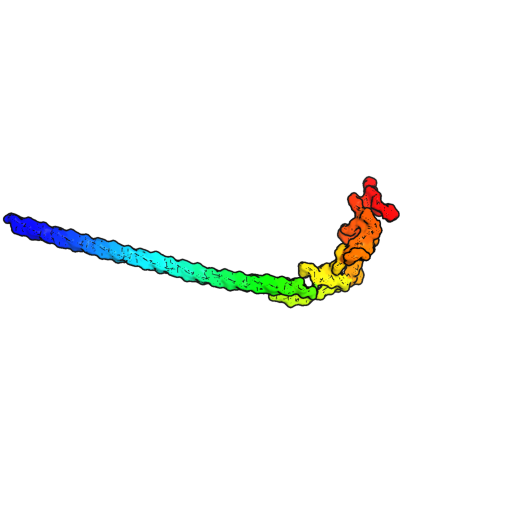? 8.048 -5.218 -17.672 1.00 85.12 97 PHE A C 1
ATOM 792 O O . PHE A 1 97 ? 8.360 -4.027 -17.609 1.00 85.12 97 PHE A O 1
ATOM 799 N N . VAL A 1 98 ? 7.106 -5.755 -16.904 1.00 85.19 98 VAL A N 1
ATOM 800 C CA . VAL A 1 98 ? 6.504 -5.029 -15.791 1.00 85.19 98 VAL A CA 1
ATOM 801 C C . VAL A 1 98 ? 7.539 -4.932 -14.676 1.00 85.19 98 VAL A C 1
ATOM 803 O O . VAL A 1 98 ? 7.862 -5.930 -14.035 1.00 85.19 98 VAL A O 1
ATOM 806 N N . ILE A 1 99 ? 8.045 -3.726 -14.449 1.00 80.25 99 ILE A N 1
ATOM 807 C CA . ILE A 1 99 ? 8.961 -3.387 -13.361 1.00 80.25 99 ILE A CA 1
ATOM 808 C C . ILE A 1 99 ? 8.250 -2.324 -12.524 1.00 80.25 99 ILE A C 1
ATOM 810 O O . ILE A 1 99 ? 7.836 -1.292 -13.049 1.00 80.25 99 ILE A O 1
ATOM 814 N N . ASN A 1 100 ? 8.043 -2.586 -11.230 1.00 76.75 100 ASN A N 1
ATOM 815 C CA . ASN A 1 100 ? 7.305 -1.693 -10.323 1.00 76.75 100 ASN A CA 1
ATOM 816 C C . ASN A 1 100 ? 5.910 -1.276 -10.842 1.00 76.75 100 ASN A C 1
ATOM 818 O O . ASN A 1 100 ? 5.486 -0.136 -10.676 1.00 76.75 100 ASN A O 1
ATOM 822 N N . GLY A 1 101 ? 5.192 -2.193 -11.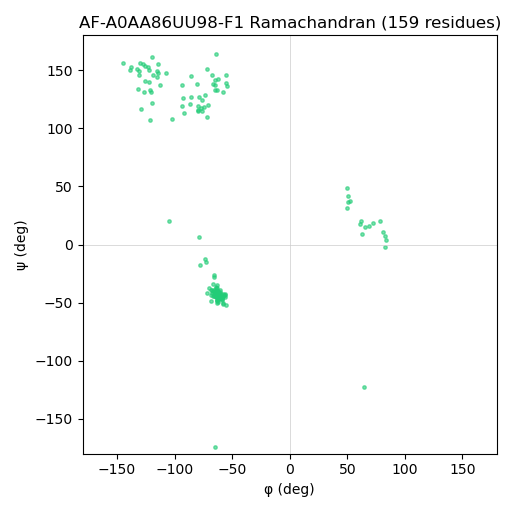497 1.00 77.56 101 GLY A N 1
ATOM 823 C CA . GLY A 1 101 ? 3.830 -1.952 -11.991 1.00 77.56 101 GLY A CA 1
ATOM 824 C C . GLY A 1 101 ? 3.731 -1.224 -13.337 1.00 77.56 101 GLY A C 1
ATOM 825 O O . GLY A 1 101 ? 2.627 -1.053 -13.855 1.00 77.56 101 GLY A O 1
ATOM 826 N N . VAL A 1 102 ? 4.856 -0.835 -13.940 1.00 83.31 102 VAL A N 1
ATOM 827 C CA . VAL A 1 102 ? 4.898 -0.157 -15.244 1.00 83.31 102 VAL A CA 1
ATOM 828 C C . VAL A 1 102 ? 5.748 -0.936 -16.242 1.00 83.31 102 VAL A C 1
ATOM 830 O O . VAL A 1 102 ? 6.688 -1.632 -15.872 1.00 83.31 102 VAL A O 1
ATOM 833 N N . CYS A 1 103 ? 5.410 -0.835 -17.526 1.00 88.06 103 CYS A N 1
ATOM 834 C CA . CYS A 1 103 ? 6.198 -1.456 -18.586 1.00 88.06 103 CYS A CA 1
ATOM 835 C C . CYS A 1 103 ? 7.483 -0.667 -18.828 1.00 88.06 103 CYS A C 1
ATOM 837 O O . CYS A 1 103 ? 7.436 0.502 -19.209 1.00 88.06 103 CYS A O 1
ATOM 839 N N . GLN A 1 104 ? 8.623 -1.317 -18.619 1.00 88.62 104 GLN A N 1
ATOM 840 C CA . GLN A 1 104 ? 9.951 -0.739 -18.803 1.00 88.62 104 GLN A CA 1
ATOM 841 C C . GLN A 1 104 ? 10.830 -1.694 -19.601 1.00 88.62 104 GLN A C 1
ATOM 843 O O . GLN A 1 104 ? 10.641 -2.909 -19.560 1.00 88.62 104 GLN A O 1
ATOM 848 N N . CYS A 1 105 ? 11.790 -1.145 -20.344 1.00 90.19 105 CYS A N 1
ATOM 849 C CA . CYS A 1 105 ? 12.795 -1.963 -21.010 1.00 90.19 105 CYS A CA 1
ATOM 850 C C . CYS A 1 105 ? 13.665 -2.689 -19.982 1.00 90.19 105 CYS A C 1
ATOM 852 O O . CYS A 1 105 ? 14.018 -2.119 -18.953 1.00 90.19 105 CYS A O 1
ATOM 854 N N . VAL A 1 106 ? 14.017 -3.944 -20.275 1.00 86.50 106 VAL A N 1
ATOM 855 C CA . VAL A 1 106 ? 14.789 -4.783 -19.341 1.00 86.50 106 VAL A CA 1
ATOM 856 C C . VAL A 1 106 ? 16.209 -4.259 -19.095 1.00 86.50 106 VAL A C 1
ATOM 858 O O . VAL A 1 106 ? 16.796 -4.523 -18.050 1.00 86.50 106 VAL A O 1
ATOM 861 N N . TRP A 1 107 ? 16.768 -3.524 -20.061 1.00 89.81 107 TRP A N 1
ATOM 862 C CA . TRP A 1 107 ? 18.092 -2.919 -19.960 1.00 89.81 107 TRP A CA 1
ATOM 863 C C . TRP A 1 107 ? 18.000 -1.490 -19.440 1.00 89.81 107 TRP A C 1
ATOM 865 O O . TRP A 1 107 ? 17.173 -0.697 -19.899 1.00 89.81 107 TRP A O 1
ATOM 875 N N . LEU A 1 108 ? 18.904 -1.142 -18.529 1.00 88.44 108 LEU A N 1
ATOM 876 C CA . LEU A 1 108 ? 18.976 0.208 -17.988 1.00 88.44 108 LEU A CA 1
ATOM 877 C C . LEU A 1 108 ? 19.355 1.196 -19.102 1.00 88.44 108 LEU A C 1
ATOM 879 O O . LEU A 1 108 ? 20.243 0.915 -19.907 1.00 88.44 108 LEU A O 1
ATOM 883 N N . ASN A 1 109 ? 18.691 2.353 -19.137 1.00 91.12 109 ASN A N 1
ATOM 884 C CA . ASN A 1 109 ? 18.852 3.405 -20.151 1.00 91.12 109 ASN A CA 1
ATOM 885 C C . ASN A 1 109 ? 18.487 3.006 -21.594 1.00 91.12 109 ASN A C 1
ATOM 887 O O . ASN A 1 109 ? 18.746 3.776 -22.522 1.00 91.12 109 ASN A O 1
ATOM 891 N N . ALA A 1 110 ? 17.891 1.831 -21.810 1.00 92.12 110 ALA A N 1
ATOM 892 C CA . ALA A 1 110 ? 17.331 1.494 -23.110 1.00 92.12 110 ALA A CA 1
ATOM 893 C C . ALA A 1 110 ? 16.062 2.302 -23.385 1.00 92.12 110 ALA A C 1
ATOM 895 O O . ALA A 1 110 ? 15.300 2.652 -22.480 1.00 92.12 110 ALA A O 1
ATOM 896 N N . ILE A 1 111 ? 15.825 2.549 -24.665 1.00 91.88 111 ILE A N 1
ATOM 897 C CA . ILE A 1 111 ? 14.640 3.229 -25.165 1.00 91.88 111 ILE A CA 1
ATOM 898 C C . ILE A 1 111 ? 13.864 2.319 -26.105 1.00 91.88 111 ILE A C 1
ATOM 900 O O . ILE A 1 111 ? 14.377 1.328 -26.628 1.00 91.88 111 ILE A O 1
ATOM 904 N N . VAL A 1 112 ? 12.599 2.662 -26.322 1.00 91.69 112 VAL A N 1
ATOM 905 C CA . VAL A 1 112 ? 11.779 1.985 -27.320 1.00 91.69 112 VAL A CA 1
ATOM 906 C C . VAL A 1 112 ? 12.122 2.549 -28.694 1.00 91.69 112 VAL A C 1
ATOM 908 O O . VAL A 1 112 ? 11.867 3.719 -28.969 1.00 91.69 112 VAL A O 1
ATOM 911 N N . GLN A 1 113 ? 12.662 1.707 -29.568 1.00 88.19 113 GLN A N 1
ATOM 912 C CA . GLN A 1 113 ? 12.886 2.009 -30.979 1.00 88.19 113 GLN A CA 1
ATOM 913 C C . GLN A 1 113 ? 12.230 0.916 -31.817 1.00 88.19 113 GLN A C 1
ATOM 915 O O . GLN A 1 113 ? 12.414 -0.265 -31.549 1.00 88.19 113 GLN A O 1
ATOM 920 N N . ASN A 1 114 ? 11.441 1.283 -32.830 1.00 87.75 114 ASN A N 1
ATOM 921 C CA . ASN A 1 114 ? 10.805 0.317 -33.739 1.00 87.75 114 ASN A CA 1
ATOM 922 C C . ASN A 1 114 ? 10.050 -0.828 -33.026 1.00 87.75 114 ASN A C 1
ATOM 924 O O . ASN A 1 114 ? 10.137 -1.982 -33.432 1.00 87.75 114 ASN A O 1
ATOM 928 N N . LYS A 1 115 ? 9.304 -0.514 -31.956 1.00 88.31 115 LYS A N 1
ATOM 929 C CA . LYS A 1 115 ? 8.557 -1.492 -31.132 1.00 88.31 115 LYS A CA 1
ATOM 930 C C . LYS A 1 115 ? 9.420 -2.558 -30.434 1.00 88.31 115 LYS A C 1
ATOM 932 O O . LYS A 1 115 ? 8.874 -3.543 -29.936 1.00 88.31 115 LYS A O 1
ATOM 937 N N . THR A 1 116 ? 10.725 -2.330 -30.306 1.00 90.50 116 THR A N 1
ATOM 938 C CA . THR A 1 116 ? 11.627 -3.127 -29.468 1.00 90.50 116 THR A CA 1
ATOM 939 C C . THR A 1 116 ? 12.415 -2.234 -28.514 1.00 90.50 116 THR A C 1
ATOM 941 O O . THR A 1 116 ? 12.626 -1.049 -28.772 1.00 90.50 116 THR A O 1
ATOM 944 N N . CYS A 1 117 ? 12.861 -2.791 -27.395 1.00 92.25 117 CYS A N 1
ATOM 945 C CA . CYS A 1 117 ? 13.850 -2.141 -26.545 1.00 92.25 117 CYS A CA 1
ATOM 946 C C . CYS A 1 117 ? 15.237 -2.204 -27.195 1.00 92.25 117 CYS A C 1
ATOM 948 O O . CYS A 1 117 ? 15.690 -3.277 -27.597 1.00 92.25 117 CYS A O 1
ATOM 950 N N . ALA A 1 118 ? 15.903 -1.056 -27.296 1.00 92.62 118 ALA A N 1
ATOM 951 C CA . ALA A 1 118 ? 17.242 -0.919 -27.859 1.00 92.62 118 ALA A CA 1
ATOM 952 C C . ALA A 1 118 ? 18.033 0.166 -27.117 1.00 92.62 118 ALA A C 1
ATOM 954 O O . ALA A 1 118 ? 17.456 1.078 -26.520 1.00 92.62 118 ALA A O 1
ATOM 955 N N . CYS A 1 119 ? 19.363 0.081 -27.156 1.00 93.50 119 CYS A N 1
ATOM 956 C CA . CYS A 1 119 ? 20.188 1.189 -26.691 1.00 93.50 119 CYS A CA 1
ATOM 957 C C . CYS A 1 119 ? 20.037 2.398 -27.621 1.00 93.50 119 CYS A C 1
ATOM 959 O O . CYS A 1 119 ? 19.863 2.224 -28.829 1.00 93.50 119 CYS A O 1
ATOM 961 N N . PRO A 1 120 ? 20.098 3.621 -27.072 1.00 91.75 120 PRO A N 1
ATOM 962 C CA . PRO A 1 120 ? 20.009 4.823 -27.878 1.00 91.75 120 PRO A CA 1
ATOM 963 C C . PRO A 1 120 ? 21.187 4.949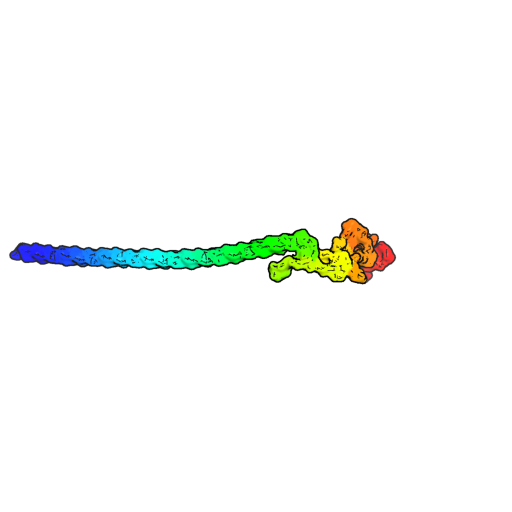 -28.848 1.00 91.75 120 PRO A C 1
ATOM 965 O O . PRO A 1 120 ? 22.211 4.277 -28.710 1.00 91.75 120 PRO A O 1
ATOM 968 N N . SER A 1 121 ? 21.045 5.820 -29.845 1.00 89.19 121 SER A N 1
ATOM 969 C CA . SER A 1 121 ? 22.101 6.066 -30.829 1.00 89.19 121 SER A CA 1
ATOM 970 C C . SER A 1 121 ? 23.410 6.463 -30.142 1.00 89.19 121 SER A C 1
ATOM 972 O O . SER A 1 121 ? 23.403 7.244 -29.191 1.00 89.19 121 SER A O 1
ATOM 974 N N . ASN A 1 122 ? 24.533 5.940 -30.642 1.00 87.75 122 ASN A N 1
ATOM 975 C CA . ASN A 1 122 ? 25.870 6.104 -30.055 1.00 87.75 122 ASN A CA 1
ATOM 976 C C . ASN A 1 122 ? 26.028 5.521 -28.639 1.00 87.75 122 ASN A C 1
ATOM 978 O O . ASN A 1 122 ? 26.971 5.881 -27.936 1.00 87.75 122 ASN A O 1
ATOM 982 N N . ALA A 1 123 ? 25.161 4.590 -28.233 1.00 93.38 123 ALA A N 1
ATOM 983 C CA . ALA A 1 123 ? 25.344 3.761 -27.049 1.00 93.38 123 ALA A CA 1
ATOM 984 C C . ALA A 1 123 ? 25.521 2.281 -27.415 1.00 93.38 123 ALA A C 1
ATOM 986 O O . ALA A 1 123 ? 25.069 1.809 -28.458 1.00 93.38 123 ALA A O 1
ATOM 987 N N . ARG A 1 124 ? 26.174 1.535 -26.525 1.00 93.12 124 ARG A N 1
ATOM 988 C CA . ARG A 1 124 ? 26.336 0.080 -26.594 1.00 93.12 124 ARG A CA 1
ATOM 989 C C . ARG A 1 124 ? 25.782 -0.572 -25.333 1.00 93.12 124 ARG A C 1
ATOM 991 O O . ARG A 1 124 ? 25.784 0.039 -24.267 1.00 93.12 124 ARG A O 1
ATOM 998 N N . LEU A 1 125 ? 25.343 -1.821 -25.452 1.00 93.31 125 LEU A N 1
ATOM 999 C CA . LEU A 1 125 ? 24.928 -2.619 -24.305 1.00 93.31 125 LEU A CA 1
ATOM 1000 C C . LEU A 1 125 ? 26.166 -3.188 -23.605 1.00 93.31 125 LEU A C 1
ATOM 1002 O O . LEU A 1 125 ? 26.927 -3.946 -24.203 1.00 93.31 125 LEU A O 1
ATOM 1006 N N . LEU A 1 126 ? 26.355 -2.838 -22.338 1.00 93.06 126 LEU A N 1
ATOM 1007 C CA . LEU A 1 126 ? 27.401 -3.371 -21.476 1.00 93.06 126 LEU A CA 1
ATOM 1008 C C . LEU A 1 126 ? 26.754 -3.851 -20.177 1.00 93.06 126 LEU A C 1
ATOM 1010 O O . LEU A 1 126 ? 26.179 -3.052 -19.446 1.00 93.06 126 LEU A O 1
ATOM 1014 N N . ASN A 1 127 ? 26.826 -5.154 -19.893 1.00 91.69 127 ASN A N 1
ATOM 1015 C CA . ASN A 1 127 ? 26.269 -5.756 -18.673 1.00 91.69 127 ASN A CA 1
ATOM 1016 C C . ASN A 1 127 ? 24.806 -5.349 -18.395 1.00 91.69 127 ASN A C 1
ATOM 1018 O O . ASN A 1 127 ? 24.469 -4.934 -17.290 1.00 91.69 127 ASN A O 1
ATOM 1022 N N . SER A 1 128 ? 23.940 -5.444 -19.411 1.00 89.88 128 SER A N 1
ATOM 1023 C CA . SER A 1 128 ? 22.517 -5.059 -19.331 1.00 89.88 128 SER A CA 1
ATOM 1024 C C . SER A 1 128 ? 22.250 -3.561 -19.102 1.00 89.88 128 SER A C 1
ATOM 1026 O O . SER A 1 128 ? 21.125 -3.177 -18.782 1.00 89.88 128 SER A O 1
ATOM 1028 N N . ILE A 1 129 ? 23.256 -2.707 -19.295 1.00 92.31 129 ILE A N 1
ATOM 1029 C CA . ILE A 1 129 ? 23.154 -1.249 -19.207 1.00 92.31 129 ILE A CA 1
ATOM 1030 C C . ILE A 1 129 ? 23.560 -0.655 -20.553 1.00 92.31 129 ILE A C 1
ATOM 1032 O O . ILE A 1 129 ? 24.602 -1.003 -21.109 1.00 92.31 129 ILE A O 1
ATOM 1036 N N . CYS A 1 130 ? 22.756 0.256 -21.088 1.00 94.50 130 CYS A N 1
ATOM 1037 C CA . CYS A 1 130 ? 23.175 1.062 -22.222 1.00 94.50 130 CYS A CA 1
ATOM 1038 C C . CYS A 1 130 ? 24.142 2.145 -21.740 1.00 94.50 130 CYS A C 1
ATOM 1040 O O . CYS A 1 130 ? 23.818 2.929 -20.843 1.00 94.50 130 CYS A O 1
ATOM 1042 N N . VAL A 1 131 ? 25.331 2.175 -22.337 1.00 94.31 131 VAL A N 1
ATOM 1043 C CA . VAL A 1 131 ? 26.393 3.145 -22.047 1.00 94.31 131 VAL A CA 1
ATOM 1044 C C . VAL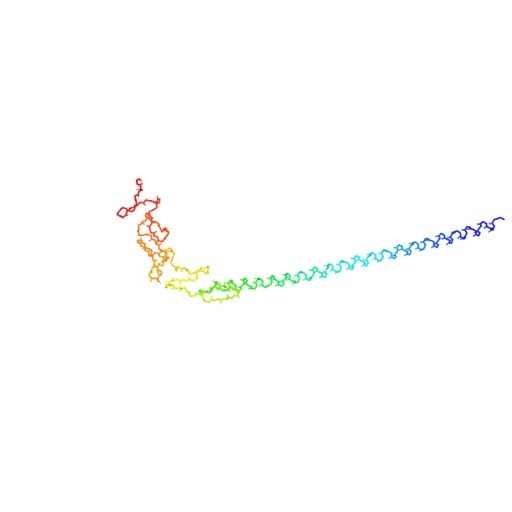 A 1 131 ? 26.824 3.825 -23.335 1.00 94.31 131 VAL A C 1
ATOM 1046 O O . VAL A 1 131 ? 26.908 3.174 -24.378 1.00 94.31 131 VAL A O 1
ATOM 1049 N N . CYS A 1 132 ? 27.093 5.127 -23.283 1.00 94.06 132 CYS A N 1
ATOM 1050 C CA . CYS A 1 132 ? 27.576 5.850 -24.452 1.00 94.06 132 CYS A CA 1
ATOM 1051 C C . CYS A 1 132 ? 28.922 5.291 -24.914 1.00 94.06 132 CYS A C 1
ATOM 1053 O O . CYS A 1 132 ? 29.758 4.869 -24.115 1.00 94.06 132 CYS A O 1
ATOM 1055 N N . VAL A 1 133 ? 29.109 5.235 -26.231 1.00 92.00 133 VAL A N 1
ATOM 1056 C CA . VAL A 1 133 ? 30.341 4.724 -26.840 1.00 92.00 133 VAL A CA 1
ATOM 1057 C C . VAL A 1 133 ? 31.516 5.652 -26.527 1.00 92.00 133 VAL A C 1
ATOM 1059 O O . VAL A 1 133 ? 32.631 5.165 -26.348 1.00 92.00 133 VAL A O 1
ATOM 1062 N N . ILE A 1 134 ? 31.246 6.958 -26.434 1.00 90.06 134 ILE A N 1
ATOM 1063 C CA . ILE A 1 134 ? 32.193 8.011 -26.063 1.00 90.06 134 ILE A CA 1
ATOM 1064 C C . ILE A 1 134 ? 32.101 8.241 -24.552 1.00 90.06 134 ILE A C 1
ATOM 1066 O O . ILE A 1 134 ? 31.018 8.500 -24.034 1.00 90.06 134 ILE A O 1
ATOM 1070 N N . GLU A 1 135 ? 33.234 8.162 -23.852 1.00 86.12 135 GLU A N 1
ATOM 1071 C CA . GLU A 1 135 ? 33.296 8.221 -22.379 1.00 86.12 135 GLU A CA 1
ATOM 1072 C C . GLU A 1 135 ? 32.873 9.578 -21.799 1.00 86.12 135 GLU A C 1
ATOM 1074 O O . GLU A 1 135 ? 32.341 9.648 -20.697 1.00 86.12 135 GLU A O 1
ATOM 1079 N N . GLU A 1 136 ? 33.054 10.657 -22.561 1.00 90.75 136 GLU A N 1
ATOM 1080 C CA . GLU A 1 136 ? 32.652 12.019 -22.185 1.00 90.75 136 GLU A CA 1
ATOM 1081 C C . GLU A 1 136 ? 31.144 12.274 -22.375 1.00 90.75 136 GLU A C 1
ATOM 1083 O O . GLU A 1 136 ? 30.685 13.409 -22.230 1.00 90.75 136 GLU A O 1
ATOM 1088 N N . GLN A 1 137 ? 30.366 11.241 -22.720 1.00 92.62 137 GLN A N 1
ATOM 1089 C CA . GLN A 1 137 ? 28.921 11.320 -22.894 1.00 92.62 137 GLN A CA 1
ATOM 1090 C C . GLN A 1 137 ? 28.168 10.494 -21.851 1.00 92.62 137 GLN A C 1
ATOM 1092 O O . GLN A 1 137 ? 28.593 9.417 -21.436 1.00 92.62 137 GLN A O 1
ATOM 1097 N N . ILE A 1 138 ? 26.986 10.977 -21.484 1.00 91.94 138 ILE A N 1
ATOM 1098 C CA . ILE A 1 138 ? 26.020 10.268 -20.647 1.00 91.94 138 ILE A CA 1
ATOM 1099 C C . ILE A 1 138 ? 24.674 10.201 -21.357 1.00 91.94 138 ILE A C 1
ATOM 1101 O O . ILE A 1 138 ? 24.354 11.047 -22.190 1.00 91.94 138 ILE A O 1
ATOM 1105 N N . ILE A 1 139 ? 23.873 9.188 -21.031 1.00 92.25 139 ILE A N 1
ATOM 1106 C CA . ILE A 1 139 ? 22.520 9.099 -21.575 1.00 92.25 139 ILE A CA 1
ATOM 1107 C C . ILE A 1 139 ? 21.635 10.098 -20.831 1.00 92.25 139 ILE A C 1
ATOM 1109 O O . ILE A 1 139 ? 21.388 9.942 -19.635 1.00 92.25 139 ILE A O 1
ATOM 1113 N N . GLN A 1 140 ? 21.137 11.099 -21.548 1.00 89.31 140 GLN A N 1
ATOM 1114 C CA . GLN A 1 140 ? 20.107 12.025 -21.086 1.00 89.31 140 GLN A CA 1
ATOM 1115 C C . GLN A 1 140 ? 18.920 11.943 -22.036 1.00 89.31 140 GLN A C 1
ATOM 1117 O O . GLN A 1 140 ? 19.095 11.913 -23.247 1.00 89.31 140 GLN A O 1
ATOM 1122 N N . ASN A 1 141 ? 17.702 11.843 -21.499 1.00 87.25 141 ASN A N 1
ATOM 1123 C CA . ASN A 1 141 ? 16.467 11.789 -22.295 1.00 87.25 141 ASN A CA 1
ATOM 1124 C C . ASN A 1 141 ? 16.480 10.755 -23.442 1.00 87.25 141 ASN A C 1
ATOM 1126 O O . ASN A 1 141 ? 15.841 10.948 -24.473 1.00 87.25 141 ASN A O 1
ATOM 1130 N N . GLY A 1 142 ? 17.202 9.642 -23.271 1.00 87.75 142 GLY A N 1
ATOM 1131 C CA . GLY A 1 142 ? 17.290 8.605 -24.297 1.00 87.75 142 GLY A CA 1
ATOM 1132 C C . GLY A 1 142 ? 18.246 8.917 -25.451 1.00 87.75 142 GLY A C 1
ATOM 1133 O O . GLY A 1 142 ? 18.120 8.307 -26.509 1.00 87.75 142 GLY A O 1
ATOM 1134 N N . VAL A 1 143 ? 19.196 9.834 -25.274 1.00 90.81 143 VAL A N 1
ATOM 1135 C CA . VAL A 1 143 ? 20.275 10.124 -26.230 1.00 90.81 143 VAL A CA 1
ATOM 1136 C C . VAL A 1 143 ? 21.605 10.317 -25.502 1.00 90.81 143 VAL A C 1
ATOM 1138 O O . VAL A 1 143 ? 21.633 10.684 -24.333 1.00 90.81 143 VAL A O 1
ATOM 1141 N N . CYS A 1 144 ? 22.719 10.036 -26.179 1.00 92.06 144 CYS A N 1
ATOM 1142 C CA . CYS A 1 144 ? 24.053 10.302 -25.645 1.00 92.06 144 CYS A CA 1
ATOM 1143 C C . CYS A 1 144 ? 24.416 11.778 -25.800 1.00 92.06 144 CYS A C 1
ATOM 1145 O O . CYS A 1 144 ? 24.589 12.265 -26.919 1.00 92.06 144 CYS A O 1
ATOM 1147 N N . GLU A 1 145 ? 24.564 12.470 -24.675 1.00 92.25 145 GLU A N 1
ATOM 1148 C CA . GLU A 1 145 ? 24.894 13.891 -24.610 1.00 92.25 145 GLU A CA 1
ATOM 1149 C C . GLU A 1 145 ? 26.213 14.112 -23.878 1.00 92.25 145 GLU A C 1
ATOM 1151 O O . GLU A 1 145 ? 26.551 13.388 -22.942 1.00 92.25 145 GLU A O 1
ATOM 1156 N N . CYS A 1 146 ? 26.966 15.124 -24.304 1.00 92.50 146 CYS A N 1
ATOM 1157 C CA . CYS A 1 146 ? 28.224 15.487 -23.670 1.00 92.50 146 CYS A CA 1
ATOM 1158 C C . CYS A 1 146 ? 28.014 15.933 -22.223 1.00 92.50 146 CYS A C 1
ATOM 1160 O O . CYS A 1 146 ? 27.164 16.782 -21.935 1.00 92.50 146 CYS A O 1
ATOM 1162 N N . ILE A 1 147 ? 28.844 15.406 -21.322 1.00 88.50 147 ILE A N 1
ATOM 1163 C CA . ILE A 1 147 ? 28.910 15.858 -19.934 1.00 88.50 147 ILE A CA 1
ATOM 1164 C C . ILE A 1 147 ? 29.160 17.378 -19.947 1.00 88.50 147 ILE A C 1
ATOM 1166 O O . ILE A 1 147 ? 29.942 17.886 -20.751 1.00 88.50 147 ILE A O 1
ATOM 1170 N N . ASN A 1 148 ? 28.453 18.119 -19.091 1.00 87.12 148 ASN A N 1
ATOM 1171 C CA . ASN A 1 148 ? 28.454 19.592 -19.029 1.00 87.12 148 ASN A CA 1
ATOM 1172 C C . ASN A 1 148 ? 27.792 20.324 -20.216 1.00 87.12 148 ASN A C 1
ATOM 1174 O O . ASN A 1 148 ? 27.991 21.526 -20.379 1.00 87.12 148 ASN A O 1
ATOM 1178 N N . GLY A 1 149 ? 26.987 19.645 -21.041 1.00 85.06 149 GLY A N 1
ATOM 1179 C CA . GLY A 1 149 ? 26.172 20.302 -22.073 1.00 85.06 149 GLY A CA 1
ATOM 1180 C C . GLY A 1 149 ? 26.961 20.832 -23.277 1.00 85.06 149 GLY A C 1
ATOM 1181 O O . GLY A 1 149 ? 26.446 21.681 -24.017 1.00 85.06 149 GLY A O 1
ATOM 1182 N N . GLY A 1 150 ? 28.190 20.338 -23.467 1.00 88.81 150 GLY A N 1
ATOM 1183 C CA . GLY A 1 150 ? 29.041 20.608 -24.627 1.00 88.81 150 GLY A CA 1
ATOM 1184 C C . GLY A 1 150 ? 28.480 20.063 -25.947 1.00 88.81 150 GLY A C 1
ATOM 1185 O O . GLY A 1 150 ? 27.362 19.548 -26.011 1.00 88.81 150 GLY A O 1
ATOM 1186 N N . VAL A 1 151 ? 29.260 20.176 -27.020 1.00 90.00 151 VAL A N 1
ATOM 1187 C CA . VAL A 1 151 ? 28.925 19.630 -28.344 1.00 90.00 151 VAL A CA 1
ATOM 1188 C C . VAL A 1 151 ? 29.913 18.547 -28.748 1.00 90.00 151 VAL A C 1
ATOM 1190 O O . VAL A 1 151 ? 31.104 18.629 -28.453 1.00 90.00 151 VAL A O 1
ATOM 1193 N N . LEU A 1 152 ? 29.411 17.527 -29.438 1.00 88.56 152 LEU A N 1
ATOM 1194 C CA . LEU A 1 152 ? 30.249 16.469 -29.980 1.00 88.56 152 LEU A CA 1
ATOM 1195 C C . LEU A 1 152 ? 30.962 16.976 -31.242 1.00 88.56 152 LEU A C 1
ATOM 1197 O O . LEU A 1 152 ? 30.308 17.308 -32.231 1.00 88.56 152 LEU A O 1
ATOM 1201 N N . GLN A 1 153 ? 32.295 17.020 -31.215 1.00 89.00 153 GLN A N 1
ATOM 1202 C CA . GLN A 1 153 ? 33.134 17.330 -32.374 1.00 89.00 153 GLN A CA 1
ATOM 1203 C C . GLN A 1 153 ? 34.082 16.160 -32.646 1.00 89.00 153 GLN A C 1
ATOM 1205 O O . GLN A 1 153 ? 35.037 15.903 -31.910 1.00 89.00 153 GLN A O 1
ATOM 1210 N N . GLY A 1 154 ? 33.795 15.413 -33.714 1.00 86.00 154 GLY A N 1
ATOM 1211 C CA . GLY A 1 154 ? 34.453 14.134 -33.970 1.00 86.00 154 GLY A CA 1
ATOM 1212 C C . GLY A 1 154 ? 34.099 13.122 -32.878 1.00 86.00 154 GLY A C 1
ATOM 1213 O O . GLY A 1 154 ? 32.926 12.868 -32.631 1.00 86.00 154 GLY A O 1
ATOM 1214 N N . ASN A 1 155 ? 35.117 12.578 -32.207 1.00 87.12 155 ASN A N 1
ATOM 1215 C CA . ASN A 1 155 ? 34.959 11.578 -31.142 1.00 87.12 155 ASN A CA 1
ATOM 1216 C C . ASN A 1 155 ? 35.171 12.155 -29.731 1.00 87.12 155 ASN A C 1
ATOM 1218 O O . ASN A 1 155 ? 35.489 11.402 -28.812 1.00 87.12 155 ASN A O 1
ATOM 1222 N N . ARG A 1 156 ? 35.059 13.480 -29.559 1.00 89.00 156 ARG A N 1
ATOM 1223 C CA . ARG A 1 156 ? 35.237 14.157 -28.266 1.00 89.00 156 ARG A CA 1
ATOM 1224 C C . ARG A 1 156 ? 34.204 15.248 -28.039 1.00 89.00 156 ARG A C 1
ATOM 1226 O O . ARG A 1 156 ? 33.721 15.878 -28.983 1.00 89.00 156 ARG A O 1
ATOM 1233 N N . CYS A 1 157 ? 33.892 15.471 -26.776 1.00 91.31 157 CYS A N 1
ATOM 1234 C CA . CYS A 1 157 ? 33.037 16.541 -26.314 1.00 91.31 157 CYS A CA 1
ATOM 1235 C C . CYS A 1 157 ? 33.857 17.811 -26.107 1.00 91.31 157 CYS A C 1
ATOM 1237 O O . CYS A 1 157 ? 34.859 17.819 -25.395 1.00 91.31 157 CYS A O 1
ATOM 1239 N N . VAL A 1 158 ? 33.414 18.905 -26.718 1.00 91.25 158 VAL A N 1
ATOM 1240 C CA . VAL A 1 158 ? 34.006 20.230 -26.516 1.00 91.25 158 VAL A CA 1
ATOM 1241 C C . VAL A 1 158 ? 32.998 21.168 -25.850 1.00 91.25 158 VAL A C 1
ATOM 1243 O O . VAL A 1 158 ? 31.791 21.020 -26.070 1.00 91.25 158 VAL A O 1
ATOM 1246 N N . PRO A 1 159 ? 33.446 22.141 -25.039 1.00 88.06 159 PRO A N 1
ATOM 1247 C CA . PRO A 1 159 ? 32.565 23.172 -24.501 1.00 88.06 159 PRO A CA 1
ATOM 1248 C C . PRO A 1 159 ? 31.829 23.916 -25.620 1.00 88.06 159 P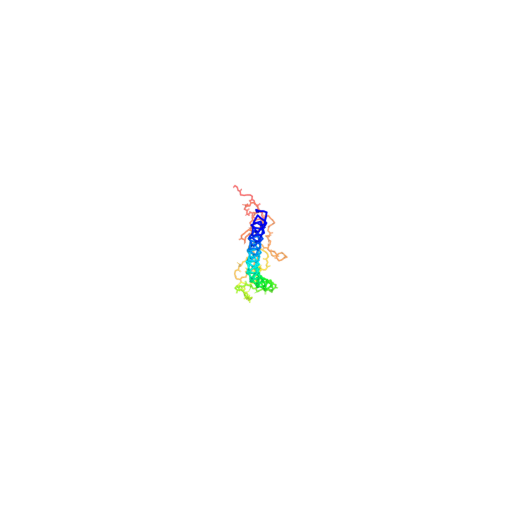RO A C 1
ATOM 1250 O O . PRO A 1 159 ? 32.376 24.119 -26.706 1.00 88.06 159 PRO A O 1
ATOM 1253 N N . LYS A 1 160 ? 30.589 24.334 -25.354 1.00 82.75 160 LYS A N 1
ATOM 1254 C CA . LYS A 1 160 ? 29.917 25.296 -26.233 1.00 82.75 160 LYS A CA 1
ATOM 1255 C C . LYS A 1 160 ? 30.652 26.645 -26.149 1.00 82.75 160 LYS A C 1
ATOM 1257 O O . LYS A 1 160 ? 31.052 27.006 -25.040 1.00 82.75 160 LYS A O 1
ATOM 1262 N N . PRO A 1 161 ? 30.864 27.336 -27.283 1.00 71.88 161 PRO A N 1
ATOM 1263 C CA . PRO A 1 161 ? 31.394 28.696 -27.290 1.00 71.88 161 PRO A CA 1
ATOM 1264 C C . PRO A 1 161 ? 30.446 29.686 -26.606 1.00 71.88 161 PRO A C 1
ATOM 1266 O O . PRO A 1 161 ? 29.221 29.412 -26.574 1.00 71.88 161 PRO A O 1
#

Solvent-accessible surface area (backbone atoms only — not comparable to full-atom values): 8951 Å² total; per-residue (Å²): 114,71,72,61,54,55,52,54,50,54,50,49,51,52,51,52,52,52,51,51,55,50,51,52,53,51,52,53,52,52,50,53,53,49,52,51,53,52,50,51,49,52,51,51,49,50,52,52,51,51,54,50,53,52,53,50,50,53,52,50,54,53,50,52,49,52,52,51,52,40,56,57,24,63,72,41,86,32,31,30,66,53,100,92,40,75,40,79,49,80,49,96,35,50,62,37,40,46,54,97,76,39,71,37,48,76,35,47,68,36,34,81,51,96,63,25,52,37,52,28,71,69,36,41,78,52,95,61,28,40,40,36,73,45,83,59,30,41,77,51,100,61,34,56,38,29,64,93,71,24,42,80,57,89,90,44,61,38,77,67,131

Secondary structure (DSSP, 8-state):
-HHHHHHHHHHHHHHHHHHHHHHHHHHHHHHHHHHHHHHHHHHHHHHHHHHHHHHHHHHHHHHHHHHHHHHHHHTSTTEEEETTEEEE---SSBTEEEETTEEEESSBT-EEETTEEEPPTTEEEETTEEEESSTTEEEETTEEEEGGG-EEETTEEE---

pLDDT: mean 88.32, std 7.14, range [60.59, 97.06]

Mean predicted aligned error: 12.65 Å

Organism: NCBI:txid28002

Foldseek 3Di:
DVVVVVVVVVVVVVVVVVVVVVVVVVVVVVVVVVVVVVVVVVVVVVVVVVVVVVVVVVVVVVVVVLVVQQVVLLVDKQWHQDPSDIDRHDDQAAQWTQDVNDTDHQAALWDQDPSYTDQAPQWDDDPSYTAHVQPQWDRDPRHTAGDPRADDDPRDGDHDD